Protein AF-A0A352QNR9-F1 (afdb_monomer_lite)

Secondary structure (DSSP, 8-state):
-PPPHHHHHHHHHHHHHHHHHHHHH-HHHHHHHHHHHHHHHHHHHHHHHHTT-TTSBGGGG--TTS-PPBPHHHHHHHHHHHHHHHHHHHHHHHHHHHHHHH--

Foldseek 3Di:
DQDDLVVQLVVVVVVLVVLLVCCVVCVVPRVVVNCVSVVVLQVVLVVVLVVPDAQQFPVSQPDDVSDTDGDPVVSVVSVVVVSVVSSVVSVVSSVVSVVVVVVD

Structure (mmCIF, N/CA/C/O backbone):
data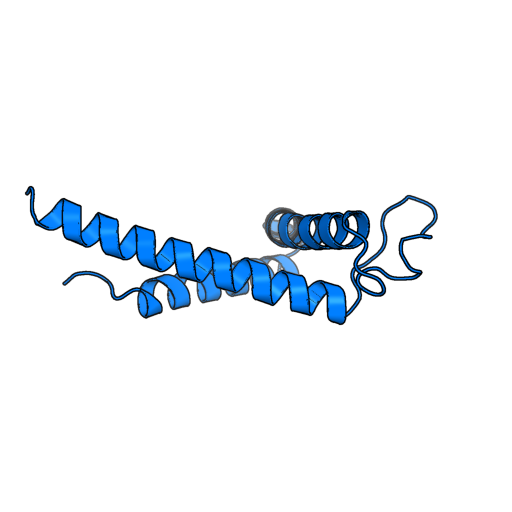_AF-A0A352QNR9-F1
#
_entry.id   AF-A0A352QNR9-F1
#
loop_
_atom_site.group_PDB
_atom_site.id
_atom_site.type_symbol
_atom_site.label_atom_id
_atom_site.label_alt_id
_atom_site.label_comp_id
_atom_site.label_asym_id
_atom_site.label_entity_id
_atom_site.label_seq_id
_atom_site.pdbx_PDB_ins_code
_atom_site.Cartn_x
_atom_site.Cartn_y
_atom_site.Cartn_z
_atom_site.occupancy
_atom_site.B_iso_or_equiv
_atom_site.auth_seq_id
_atom_site.auth_comp_id
_atom_site.auth_asym_id
_atom_site.auth_atom_id
_atom_site.pdbx_PDB_model_num
ATOM 1 N N . MET A 1 1 ? -20.500 2.952 21.660 1.00 58.81 1 MET A N 1
ATOM 2 C CA . MET A 1 1 ? -20.599 2.881 20.187 1.00 58.81 1 MET A CA 1
ATOM 3 C C . MET A 1 1 ? -19.479 1.999 19.652 1.00 58.81 1 MET A C 1
ATOM 5 O O . MET A 1 1 ? -18.322 2.276 19.945 1.00 58.81 1 MET A O 1
ATOM 9 N N . SER A 1 2 ? -19.796 0.911 18.944 1.00 72.50 2 SER A N 1
ATOM 10 C CA . SER A 1 2 ? -18.780 0.136 18.219 1.00 72.50 2 SER A CA 1
ATOM 11 C C . SER A 1 2 ? -18.345 0.915 16.975 1.00 72.50 2 SER A C 1
ATOM 13 O O . SER A 1 2 ? -19.227 1.396 16.253 1.00 72.50 2 SER A O 1
ATOM 15 N N . PRO A 1 3 ? -17.039 1.054 16.698 1.00 85.06 3 PRO A N 1
ATOM 16 C CA . PRO A 1 3 ? -16.593 1.699 15.475 1.00 85.06 3 PRO A CA 1
ATOM 17 C C . PRO A 1 3 ? -17.125 0.911 14.271 1.00 85.06 3 PRO A C 1
ATOM 19 O O . PRO A 1 3 ? -17.146 -0.320 14.270 1.00 85.06 3 PRO A O 1
ATOM 22 N N . ARG A 1 4 ? -17.647 1.629 13.273 1.00 93.75 4 ARG A N 1
ATOM 23 C CA . ARG A 1 4 ? -18.113 1.015 12.024 1.00 93.75 4 ARG A CA 1
ATOM 24 C C . ARG A 1 4 ? -16.878 0.659 11.179 1.00 93.75 4 ARG A C 1
ATOM 26 O O . ARG A 1 4 ? -15.992 1.512 11.105 1.00 93.75 4 ARG A O 1
ATOM 33 N N . PRO A 1 5 ? -16.829 -0.509 10.504 1.00 93.12 5 PRO A N 1
ATOM 34 C CA . PRO A 1 5 ? -15.657 -0.939 9.733 1.00 93.12 5 PRO A CA 1
ATOM 35 C C . PRO A 1 5 ? -15.153 0.112 8.745 1.00 93.12 5 PRO A C 1
ATOM 37 O O . PRO A 1 5 ? -13.961 0.380 8.693 1.00 93.12 5 PRO A O 1
ATOM 40 N N . TRP A 1 6 ? -16.058 0.804 8.051 1.00 95.44 6 TRP A N 1
ATOM 41 C CA . TRP A 1 6 ? -15.680 1.853 7.102 1.00 95.44 6 TRP A CA 1
ATOM 42 C C . TRP A 1 6 ? -14.985 3.060 7.740 1.00 95.44 6 TRP A C 1
ATOM 44 O O . TRP A 1 6 ? -14.132 3.665 7.101 1.00 95.44 6 TRP A O 1
ATOM 54 N N . LYS A 1 7 ? -15.297 3.395 9.001 1.00 95.44 7 LYS A N 1
ATOM 55 C CA . LYS A 1 7 ? -14.592 4.463 9.726 1.00 95.44 7 LYS A CA 1
ATOM 56 C C . LYS A 1 7 ? -13.176 4.026 10.079 1.00 95.44 7 LYS A C 1
ATOM 58 O O . LYS A 1 7 ? -12.248 4.801 9.900 1.00 95.44 7 LYS A O 1
ATOM 63 N N . VAL A 1 8 ? -13.021 2.788 10.557 1.00 96.19 8 VAL A N 1
ATOM 64 C CA . VAL A 1 8 ? -11.705 2.211 10.878 1.00 96.19 8 VAL A CA 1
ATOM 65 C C . VAL A 1 8 ? -10.842 2.152 9.621 1.00 96.19 8 VAL A C 1
ATOM 67 O O . VAL A 1 8 ? -9.726 2.655 9.626 1.00 96.19 8 VAL A O 1
ATOM 70 N N . PHE A 1 9 ? -11.395 1.627 8.528 1.00 97.06 9 PHE A N 1
ATOM 71 C CA . PHE A 1 9 ? -10.738 1.585 7.226 1.00 97.06 9 PHE A CA 1
ATOM 72 C C . PHE A 1 9 ? -10.331 2.978 6.736 1.00 97.06 9 PHE A C 1
ATOM 74 O O . PHE A 1 9 ? -9.178 3.182 6.373 1.00 97.06 9 PHE A O 1
ATOM 81 N N . GLY A 1 10 ? -11.249 3.950 6.780 1.00 97.62 10 GLY A N 1
ATOM 82 C CA . GLY A 1 10 ? -10.967 5.324 6.366 1.00 97.62 10 GLY A CA 1
ATOM 83 C C . GLY A 1 10 ? -9.820 5.954 7.157 1.00 97.62 10 GLY A C 1
ATOM 84 O O . GLY A 1 10 ? -8.944 6.569 6.560 1.00 97.62 10 GLY A O 1
ATOM 85 N N . VAL A 1 11 ? -9.774 5.741 8.477 1.00 97.44 11 VAL A N 1
ATOM 86 C CA . VAL A 1 11 ? -8.654 6.195 9.317 1.00 97.44 11 VAL A CA 1
ATOM 87 C C . VAL A 1 11 ? -7.352 5.505 8.916 1.00 97.44 11 VAL A C 1
ATOM 89 O O . VAL A 1 11 ? -6.357 6.189 8.724 1.00 97.44 11 VAL A O 1
ATOM 92 N N . MET A 1 12 ? -7.350 4.181 8.730 1.00 97.19 12 MET A N 1
ATOM 93 C CA . MET A 1 12 ? -6.147 3.443 8.323 1.00 97.19 12 MET A CA 1
ATOM 94 C C . MET A 1 12 ? -5.574 3.962 6.999 1.00 97.19 12 MET A C 1
ATOM 96 O O . MET A 1 12 ? -4.380 4.243 6.918 1.00 97.19 12 MET A O 1
ATOM 100 N N . VAL A 1 13 ? -6.425 4.124 5.980 1.00 97.12 13 VAL A N 1
ATOM 101 C CA . VAL A 1 13 ? -6.016 4.628 4.661 1.00 97.12 13 VAL A CA 1
ATOM 102 C C . VAL A 1 13 ? -5.528 6.072 4.757 1.00 97.12 13 VAL A C 1
ATOM 104 O O . VAL A 1 13 ? -4.477 6.392 4.208 1.00 97.12 13 VAL A O 1
ATOM 107 N N . ALA A 1 14 ? -6.244 6.934 5.485 1.00 97.62 14 ALA A N 1
ATOM 108 C CA . ALA A 1 14 ? -5.860 8.332 5.656 1.00 97.62 14 ALA A CA 1
ATOM 109 C C . ALA A 1 14 ? -4.521 8.473 6.391 1.00 97.62 14 ALA A C 1
ATOM 111 O O . ALA A 1 14 ? -3.666 9.236 5.954 1.00 97.62 14 ALA A O 1
ATOM 112 N N . THR A 1 15 ? -4.306 7.717 7.472 1.00 97.06 15 THR A N 1
ATOM 113 C CA . THR A 1 15 ? -3.034 7.712 8.206 1.00 97.06 15 THR A CA 1
ATOM 114 C C . THR A 1 15 ? -1.894 7.202 7.332 1.00 97.06 15 THR A C 1
ATOM 116 O O . THR A 1 15 ? -0.838 7.824 7.303 1.00 97.06 15 THR A O 1
ATOM 119 N N . TYR A 1 16 ? -2.101 6.112 6.589 1.00 95.56 16 TYR A N 1
ATOM 120 C CA . TYR A 1 16 ? -1.085 5.572 5.686 1.00 95.56 16 TYR A CA 1
ATOM 121 C C . TYR A 1 16 ? -0.701 6.581 4.593 1.00 95.56 16 TYR A C 1
ATOM 123 O O . TYR A 1 16 ? 0.482 6.857 4.398 1.00 95.56 16 TYR A O 1
ATOM 131 N N . ALA A 1 17 ? -1.692 7.188 3.933 1.00 95.44 17 ALA A N 1
ATOM 132 C CA . ALA A 1 17 ? -1.462 8.210 2.916 1.00 95.44 17 ALA A CA 1
ATOM 133 C C . ALA A 1 17 ? -0.757 9.445 3.495 1.00 95.44 17 ALA A C 1
ATOM 135 O O . ALA A 1 17 ? 0.182 9.954 2.891 1.00 95.44 17 ALA A O 1
ATOM 136 N N . LEU A 1 18 ? -1.165 9.897 4.684 1.00 96.56 18 LEU A N 1
ATOM 137 C CA . LEU A 1 18 ? -0.545 11.036 5.356 1.00 96.56 18 LEU A CA 1
ATOM 138 C C . LEU A 1 18 ? 0.926 10.763 5.688 1.00 96.56 18 LEU A C 1
ATOM 140 O O . LEU A 1 18 ? 1.768 11.616 5.431 1.00 96.56 18 LEU A O 1
ATOM 144 N N . LEU A 1 19 ? 1.248 9.582 6.221 1.00 95.19 19 LEU A N 1
ATOM 145 C CA . LEU A 1 19 ? 2.627 9.209 6.542 1.00 95.19 19 LEU A CA 1
ATOM 146 C C . LEU A 1 19 ? 3.501 9.101 5.291 1.00 95.19 19 LEU A C 1
ATOM 148 O O . LEU A 1 19 ? 4.642 9.554 5.319 1.00 95.19 19 LEU A O 1
ATOM 152 N N . LEU A 1 20 ? 2.969 8.555 4.194 1.00 93.38 20 LEU A N 1
ATOM 153 C CA . LEU A 1 20 ? 3.676 8.543 2.914 1.00 93.38 20 LEU A CA 1
ATOM 154 C C . LEU A 1 20 ? 3.945 9.962 2.409 1.00 93.38 20 LEU A C 1
ATOM 156 O O . LEU A 1 20 ? 5.082 10.280 2.082 1.00 93.38 20 LEU A O 1
ATOM 160 N N . LEU A 1 21 ? 2.927 10.826 2.384 1.00 93.69 21 LEU A N 1
ATOM 161 C CA . LEU A 1 21 ? 3.074 12.208 1.920 1.00 93.69 21 LEU A CA 1
ATOM 162 C C . LEU A 1 21 ? 4.063 12.998 2.780 1.00 93.69 21 LEU A C 1
ATOM 164 O O . LEU A 1 21 ? 4.890 13.726 2.242 1.00 93.69 21 LEU A O 1
ATOM 168 N N . LEU A 1 22 ? 4.015 12.830 4.103 1.00 94.38 22 LEU A N 1
ATOM 169 C CA . LEU A 1 22 ? 4.976 13.456 5.008 1.00 94.38 22 LEU A CA 1
ATOM 170 C C . LEU A 1 22 ? 6.391 12.916 4.794 1.00 94.38 22 LEU A C 1
ATOM 172 O O . LEU A 1 22 ? 7.333 13.698 4.798 1.00 94.38 22 LEU A O 1
ATOM 176 N N . GLY A 1 23 ? 6.553 11.612 4.569 1.00 93.56 23 GLY A N 1
ATOM 177 C CA . GLY A 1 23 ? 7.863 11.035 4.276 1.00 93.56 23 GLY A CA 1
ATOM 178 C C . GLY A 1 23 ? 8.461 11.506 2.950 1.00 93.56 23 GLY A C 1
ATOM 179 O O . GLY A 1 23 ? 9.674 11.648 2.869 1.00 93.56 23 GLY A O 1
ATOM 180 N N . LEU A 1 24 ? 7.625 11.818 1.953 1.00 89.81 24 LEU A N 1
ATOM 181 C CA . LEU A 1 24 ? 8.055 12.423 0.687 1.00 89.81 24 LEU A CA 1
ATOM 182 C C . LEU A 1 24 ? 8.341 13.929 0.805 1.00 89.81 24 LEU A C 1
ATOM 184 O O . LEU A 1 24 ? 9.201 14.444 0.104 1.00 89.81 24 LEU A O 1
ATOM 188 N N . ALA A 1 25 ? 7.611 14.650 1.659 1.00 94.25 25 ALA A N 1
ATOM 189 C CA . ALA A 1 25 ? 7.801 16.090 1.852 1.00 94.25 25 ALA A CA 1
ATOM 190 C C . ALA A 1 25 ? 8.976 16.423 2.790 1.00 94.25 25 ALA A C 1
ATOM 192 O O . ALA A 1 25 ? 9.571 17.491 2.676 1.00 94.25 25 ALA A O 1
ATOM 193 N N . PHE A 1 26 ? 9.290 15.522 3.724 1.00 93.94 26 PHE A N 1
ATOM 194 C CA . PHE A 1 26 ? 10.324 15.685 4.746 1.00 93.94 26 PHE A CA 1
ATOM 195 C C . PHE A 1 26 ? 11.307 14.510 4.703 1.00 93.94 26 PHE A C 1
ATOM 197 O O . PHE A 1 26 ? 11.458 13.786 5.692 1.00 93.94 26 PHE A O 1
ATOM 204 N N . GLU A 1 27 ? 11.960 14.300 3.557 1.00 88.75 27 GLU A N 1
ATOM 205 C CA . GLU A 1 27 ? 12.842 13.144 3.328 1.00 88.75 27 GLU A CA 1
ATOM 206 C C . GLU A 1 27 ? 13.937 13.009 4.400 1.00 88.75 27 GLU A C 1
ATOM 208 O O . GLU A 1 27 ? 14.167 11.906 4.899 1.00 88.75 27 GLU A O 1
ATOM 213 N N . ASP A 1 28 ? 14.522 14.126 4.848 1.00 89.69 28 ASP A N 1
ATOM 214 C CA . ASP A 1 28 ? 15.584 14.154 5.867 1.00 89.69 28 ASP A CA 1
ATOM 215 C C . ASP A 1 28 ? 15.148 13.593 7.232 1.00 89.69 28 ASP A C 1
ATOM 217 O O . ASP A 1 28 ? 15.966 13.069 7.989 1.00 89.69 28 ASP A O 1
ATOM 221 N N . ALA A 1 29 ? 13.859 13.702 7.566 1.00 89.94 29 ALA A N 1
ATOM 222 C CA . ALA A 1 29 ? 13.320 13.283 8.860 1.00 89.94 29 ALA A CA 1
ATOM 223 C C . ALA A 1 29 ? 12.515 11.978 8.779 1.00 89.94 29 ALA A C 1
ATOM 225 O O . ALA A 1 29 ? 12.523 11.182 9.718 1.00 89.94 29 ALA A O 1
ATOM 226 N N . LEU A 1 30 ? 11.788 11.767 7.677 1.00 90.25 30 LEU A N 1
ATOM 227 C CA . LEU A 1 30 ? 10.763 10.729 7.539 1.00 90.25 30 LEU A CA 1
ATOM 228 C C . LEU A 1 30 ? 10.929 9.865 6.278 1.00 90.25 30 LEU A C 1
ATOM 230 O O . LEU A 1 30 ? 10.094 8.990 6.033 1.00 90.25 30 LEU A O 1
ATOM 234 N N . GLY A 1 31 ? 12.005 10.036 5.505 1.00 87.88 31 GLY A N 1
ATOM 235 C CA . GLY A 1 31 ? 12.249 9.248 4.292 1.00 87.88 31 GLY A CA 1
ATOM 236 C C . GLY A 1 31 ? 12.304 7.739 4.558 1.00 87.88 31 GLY A C 1
ATOM 237 O O . GLY A 1 31 ? 11.736 6.945 3.808 1.00 87.88 31 GLY A O 1
ATOM 238 N N . SER A 1 32 ? 12.882 7.322 5.691 1.00 90.06 32 SER A N 1
ATOM 239 C CA . SER A 1 32 ? 12.901 5.913 6.115 1.00 90.06 32 SER A CA 1
ATOM 240 C C . SER A 1 32 ? 11.500 5.357 6.401 1.00 90.06 32 SER A C 1
ATOM 242 O O . SER A 1 32 ? 11.229 4.193 6.105 1.00 90.06 32 SER A O 1
ATOM 244 N N . VAL A 1 33 ? 10.584 6.186 6.912 1.00 90.25 33 VAL A N 1
ATOM 245 C CA . VAL A 1 33 ? 9.184 5.807 7.145 1.00 90.25 33 VAL A CA 1
ATOM 246 C C . VAL A 1 33 ? 8.475 5.592 5.812 1.00 90.25 33 VAL A C 1
ATOM 248 O O . VAL A 1 33 ? 7.850 4.548 5.624 1.00 90.25 33 VAL A O 1
ATOM 251 N N . ALA A 1 34 ? 8.607 6.526 4.865 1.00 89.75 34 ALA A N 1
ATOM 252 C CA . ALA A 1 34 ? 8.029 6.360 3.531 1.00 89.75 34 ALA A CA 1
ATOM 253 C C . ALA A 1 34 ? 8.582 5.118 2.820 1.00 89.75 34 ALA A C 1
ATOM 255 O O . ALA A 1 34 ? 7.808 4.344 2.255 1.00 89.75 34 ALA A O 1
ATOM 256 N N . LEU A 1 35 ? 9.894 4.881 2.917 1.00 88.75 35 LEU A N 1
ATOM 257 C CA . LEU A 1 35 ? 10.535 3.707 2.332 1.00 88.75 35 LEU A CA 1
ATOM 258 C C . LEU A 1 35 ? 9.946 2.407 2.892 1.00 88.75 35 LEU A C 1
ATOM 260 O O . LEU A 1 35 ? 9.541 1.539 2.122 1.00 88.75 35 LEU A O 1
ATOM 264 N N . VAL A 1 36 ? 9.833 2.281 4.219 1.00 91.25 36 VAL A N 1
ATOM 265 C CA . VAL A 1 36 ? 9.247 1.094 4.867 1.00 91.25 36 VAL A CA 1
ATOM 266 C C . VAL A 1 36 ? 7.786 0.894 4.459 1.00 91.25 36 VAL A C 1
ATOM 268 O O . VAL A 1 36 ? 7.358 -0.235 4.218 1.00 91.25 36 VAL A O 1
ATOM 271 N N . LEU A 1 37 ? 7.009 1.972 4.343 1.00 93.19 37 LEU A N 1
ATOM 272 C CA . LEU A 1 37 ? 5.608 1.879 3.935 1.00 93.19 37 LEU A CA 1
ATOM 273 C C . LEU A 1 37 ? 5.446 1.468 2.466 1.00 93.19 37 LEU A C 1
ATOM 275 O O . LEU A 1 37 ? 4.489 0.759 2.154 1.00 93.19 37 LEU A O 1
ATOM 279 N N . ALA A 1 38 ? 6.361 1.875 1.583 1.00 91.19 38 ALA A N 1
ATOM 280 C CA . ALA A 1 38 ? 6.328 1.553 0.156 1.00 91.19 38 ALA A CA 1
ATOM 281 C C . ALA A 1 38 ? 6.944 0.182 -0.180 1.00 91.19 38 ALA A C 1
ATOM 283 O O . ALA A 1 38 ? 6.548 -0.446 -1.167 1.00 91.19 38 ALA A O 1
ATOM 284 N N . VAL A 1 39 ? 7.871 -0.320 0.646 1.00 92.81 39 VAL A N 1
ATOM 285 C CA . VAL A 1 39 ? 8.601 -1.567 0.362 1.00 92.81 39 VAL A CA 1
ATOM 286 C C . VAL A 1 39 ? 7.686 -2.794 0.355 1.00 92.81 39 VAL A C 1
ATOM 288 O O . VAL A 1 39 ? 7.839 -3.689 -0.472 1.00 92.81 39 VAL A O 1
ATOM 291 N N . LEU A 1 40 ? 6.697 -2.835 1.249 1.00 93.00 40 LEU A N 1
ATOM 292 C CA . LEU A 1 40 ? 5.756 -3.950 1.347 1.00 93.00 40 LEU A CA 1
ATOM 293 C C . LEU A 1 40 ? 4.841 -4.050 0.105 1.00 93.00 40 LEU A C 1
ATOM 295 O O . LEU A 1 40 ? 4.776 -5.129 -0.497 1.00 93.00 40 LEU A O 1
ATOM 299 N N . PRO A 1 41 ? 4.192 -2.958 -0.350 1.00 94.75 41 PRO A N 1
ATOM 300 C CA . PRO A 1 41 ? 3.538 -2.911 -1.654 1.00 94.75 41 PRO A CA 1
ATOM 301 C C . PRO A 1 41 ? 4.453 -3.309 -2.810 1.00 94.75 41 PRO A C 1
ATOM 303 O O . PRO A 1 41 ? 4.058 -4.138 -3.629 1.00 94.75 41 PRO A O 1
ATOM 306 N N . TYR A 1 42 ? 5.688 -2.807 -2.844 1.00 94.50 42 TYR A N 1
ATOM 307 C CA . TYR A 1 42 ? 6.657 -3.159 -3.881 1.00 94.50 42 TYR A CA 1
ATOM 308 C C . TYR A 1 42 ? 6.915 -4.674 -3.945 1.00 94.50 42 TYR A C 1
ATOM 310 O O . TYR A 1 42 ? 6.785 -5.289 -5.005 1.00 94.50 42 TYR A O 1
ATOM 318 N N . PHE A 1 43 ? 7.193 -5.315 -2.805 1.00 94.19 43 PHE A N 1
ATOM 319 C CA . PHE A 1 43 ? 7.427 -6.760 -2.766 1.00 94.19 43 PHE A CA 1
ATOM 320 C C . PHE A 1 43 ? 6.202 -7.575 -3.175 1.00 94.19 43 PHE A C 1
ATOM 322 O O . PHE A 1 43 ? 6.355 -8.625 -3.800 1.00 94.19 43 PHE A O 1
ATOM 329 N N . SER A 1 44 ? 4.988 -7.093 -2.896 1.00 95.88 44 SER A N 1
ATOM 330 C CA . SER A 1 44 ? 3.779 -7.767 -3.375 1.00 95.88 44 SER A CA 1
ATOM 331 C C . SER A 1 44 ? 3.695 -7.800 -4.907 1.00 95.88 44 SER A C 1
ATOM 333 O O . SER A 1 44 ? 3.315 -8.829 -5.462 1.00 95.88 44 SER A O 1
ATOM 335 N N . VAL A 1 45 ? 4.156 -6.752 -5.603 1.00 96.56 45 VAL A N 1
ATOM 336 C CA . VAL A 1 45 ? 4.270 -6.753 -7.074 1.00 96.56 45 VAL A CA 1
ATOM 337 C C . VAL A 1 45 ? 5.319 -7.757 -7.546 1.00 96.56 45 VAL A C 1
ATOM 339 O O . VAL A 1 45 ? 5.084 -8.500 -8.499 1.00 96.56 45 VAL A O 1
ATOM 342 N N . LEU A 1 46 ? 6.463 -7.828 -6.861 1.00 93.25 46 LEU A N 1
ATOM 343 C CA . LEU A 1 46 ? 7.501 -8.818 -7.159 1.00 93.25 46 LEU A CA 1
ATOM 344 C C . LEU A 1 46 ? 6.954 -10.250 -7.058 1.00 93.25 46 LEU A C 1
ATOM 346 O O . LEU A 1 46 ? 7.226 -11.079 -7.925 1.00 93.25 46 LEU A O 1
ATOM 350 N N . LEU A 1 47 ? 6.139 -10.531 -6.037 1.00 94.94 47 LEU A N 1
ATOM 351 C CA . LEU A 1 47 ? 5.467 -11.821 -5.874 1.00 94.94 47 LEU A CA 1
ATOM 352 C C . LEU A 1 47 ? 4.450 -12.085 -6.988 1.00 94.94 47 LEU A C 1
ATOM 354 O O . LEU A 1 47 ? 4.421 -13.192 -7.517 1.00 94.94 47 LEU A O 1
ATOM 358 N N . MET A 1 48 ? 3.662 -11.084 -7.389 1.00 95.62 48 MET A N 1
ATOM 359 C CA . MET A 1 48 ? 2.739 -11.206 -8.527 1.00 95.62 48 MET A CA 1
ATOM 360 C C . MET A 1 48 ? 3.487 -11.554 -9.819 1.00 95.62 48 MET A C 1
ATOM 362 O O . MET A 1 48 ? 3.069 -12.450 -10.550 1.00 95.62 48 MET A O 1
ATOM 366 N N . HIS A 1 49 ? 4.626 -10.906 -10.074 1.00 94.75 49 HIS A N 1
ATOM 367 C CA . HIS A 1 49 ? 5.472 -11.229 -11.220 1.00 94.75 49 HIS A CA 1
ATOM 368 C C . HIS A 1 49 ? 6.009 -12.665 -11.147 1.00 94.75 49 HIS A C 1
ATOM 370 O O . HIS A 1 49 ? 5.936 -13.403 -12.126 1.00 94.75 49 HIS A O 1
ATOM 376 N N . LYS A 1 50 ? 6.499 -13.095 -9.976 1.00 92.94 50 LYS A N 1
ATOM 377 C CA . LYS A 1 50 ? 6.961 -14.478 -9.751 1.00 92.94 50 LYS A CA 1
ATOM 378 C C . LYS A 1 50 ? 5.837 -15.509 -9.881 1.00 92.94 50 LYS A C 1
ATOM 380 O O . LYS A 1 50 ? 6.110 -16.637 -10.275 1.00 92.94 50 LYS A O 1
ATOM 385 N N . ALA A 1 51 ? 4.593 -15.121 -9.606 1.00 94.94 51 ALA A N 1
ATOM 386 C CA . ALA A 1 51 ? 3.397 -15.924 -9.857 1.00 94.94 51 ALA A CA 1
ATOM 387 C C . ALA A 1 51 ? 2.971 -15.940 -11.340 1.00 94.94 51 ALA A C 1
ATOM 389 O O . ALA A 1 51 ? 1.972 -16.567 -11.682 1.00 94.94 51 ALA A O 1
ATOM 390 N N . GLY A 1 52 ? 3.720 -15.273 -12.223 1.00 93.94 52 GLY A N 1
ATOM 391 C CA . GLY A 1 52 ? 3.515 -15.301 -13.666 1.00 93.94 52 GLY A CA 1
ATOM 392 C C . GLY A 1 52 ? 2.621 -14.191 -14.211 1.00 93.94 52 GLY A C 1
ATOM 393 O O . GLY A 1 52 ? 2.262 -14.263 -15.382 1.00 93.94 52 GLY A O 1
ATOM 394 N N . LEU A 1 53 ? 2.263 -13.165 -13.423 1.00 93.75 53 LEU A N 1
ATOM 395 C CA . LEU A 1 53 ? 1.518 -12.018 -13.955 1.00 93.75 53 LEU A CA 1
ATOM 396 C C . LEU A 1 53 ? 2.446 -11.157 -14.837 1.00 93.75 53 LEU A C 1
ATOM 398 O O . LEU A 1 53 ? 3.403 -10.565 -14.323 1.00 93.75 53 LEU A O 1
ATOM 402 N N . PRO A 1 54 ? 2.187 -11.056 -16.155 1.00 92.62 54 PRO A N 1
ATOM 403 C CA . PRO A 1 54 ? 3.002 -10.242 -17.047 1.00 92.62 54 PRO A CA 1
ATOM 404 C C . PRO A 1 54 ? 2.686 -8.751 -16.880 1.00 92.62 54 PRO A C 1
ATOM 406 O O . PRO A 1 54 ? 1.598 -8.373 -16.445 1.00 92.62 54 PRO A O 1
ATOM 409 N N . GLY A 1 55 ? 3.634 -7.884 -17.246 1.00 92.62 55 GLY A N 1
ATOM 410 C CA . GLY A 1 55 ? 3.404 -6.437 -17.308 1.00 92.62 55 GLY A CA 1
ATOM 411 C C . GLY A 1 55 ? 3.257 -5.723 -15.961 1.00 92.62 55 GLY A C 1
ATOM 412 O O . GLY A 1 55 ? 2.919 -4.543 -15.948 1.00 92.62 55 GLY A O 1
ATOM 413 N N . VAL A 1 56 ? 3.509 -6.394 -14.832 1.00 95.75 56 VAL A N 1
ATOM 414 C CA . VAL A 1 56 ? 3.476 -5.779 -13.488 1.00 95.75 56 VAL A CA 1
ATOM 415 C C . VAL A 1 56 ? 4.802 -5.114 -13.092 1.00 95.75 56 VAL A C 1
ATOM 417 O O . VAL A 1 56 ? 4.811 -4.227 -12.243 1.00 95.75 56 VAL A O 1
ATOM 420 N N . LEU A 1 57 ? 5.909 -5.499 -13.734 1.00 94.94 57 LEU A N 1
ATOM 421 C CA . LEU A 1 57 ? 7.233 -4.885 -13.593 1.00 94.94 57 LEU A CA 1
ATOM 422 C C . LEU A 1 57 ? 7.706 -4.345 -14.941 1.00 94.9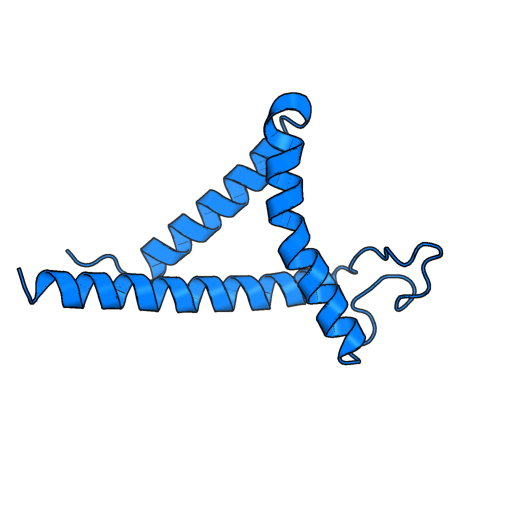4 57 LEU A C 1
ATOM 424 O O . LEU A 1 57 ? 7.425 -4.938 -15.987 1.00 94.94 57 LEU A O 1
ATOM 428 N N . GLU A 1 58 ? 8.450 -3.243 -14.909 1.00 93.69 58 GLU A N 1
ATOM 429 C CA . GLU A 1 58 ? 9.150 -2.739 -16.089 1.00 93.69 58 GLU A CA 1
ATOM 430 C C . GLU A 1 58 ? 10.078 -3.807 -16.680 1.00 93.69 58 GLU A C 1
ATOM 432 O O . GLU A 1 58 ? 10.624 -4.652 -15.964 1.00 93.69 58 GLU A O 1
ATOM 437 N N . ASN A 1 59 ? 10.217 -3.797 -18.010 1.00 91.12 59 ASN A N 1
ATOM 438 C CA . ASN A 1 59 ? 11.014 -4.767 -18.771 1.00 91.12 59 ASN A CA 1
ATOM 439 C C . ASN A 1 59 ? 10.700 -6.240 -18.437 1.00 91.12 59 ASN A C 1
ATOM 441 O O . ASN A 1 59 ? 11.549 -7.108 -18.624 1.00 91.12 59 ASN A O 1
ATOM 445 N N . ASN A 1 60 ? 9.500 -6.536 -17.916 1.00 86.38 60 ASN A N 1
ATOM 446 C CA . ASN A 1 60 ? 9.109 -7.862 -17.429 1.00 86.38 60 ASN A CA 1
ATOM 447 C C . ASN A 1 60 ? 10.128 -8.486 -16.459 1.00 86.38 60 ASN A C 1
ATOM 449 O O . ASN A 1 60 ? 10.384 -9.687 -16.520 1.00 86.38 60 ASN A O 1
ATOM 453 N N . GLY A 1 61 ? 10.728 -7.687 -15.574 1.00 85.56 61 GLY A N 1
ATOM 454 C CA . GLY A 1 61 ? 11.695 -8.211 -14.608 1.00 85.56 61 GLY A CA 1
ATOM 455 C C . GLY A 1 6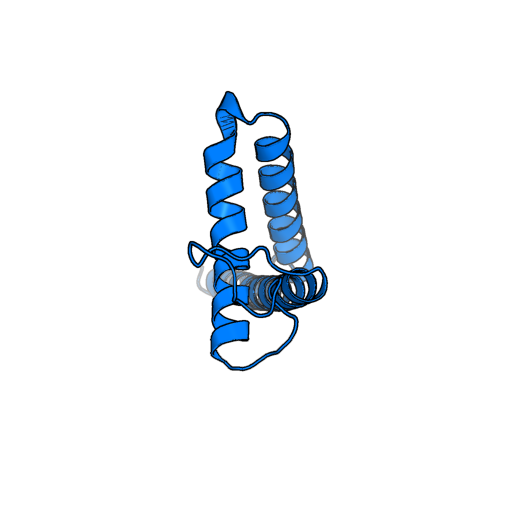1 ? 13.139 -8.277 -15.123 1.00 85.56 61 GLY A C 1
ATOM 456 O O . GLY A 1 61 ? 14.036 -8.600 -14.348 1.00 85.56 61 GLY A O 1
ATOM 457 N N . LEU A 1 62 ? 13.397 -7.942 -16.394 1.00 85.94 62 LEU A N 1
ATOM 458 C CA . LEU A 1 62 ? 14.732 -7.957 -17.010 1.00 85.94 62 LEU A CA 1
ATOM 459 C C . LEU A 1 62 ? 15.526 -6.669 -16.716 1.00 85.94 62 LEU A C 1
ATOM 461 O O . LEU A 1 62 ? 16.080 -6.044 -17.618 1.00 85.94 62 LEU A O 1
ATOM 465 N N . CYS A 1 63 ? 15.567 -6.246 -15.452 1.00 83.94 63 CYS A N 1
ATOM 466 C CA . CYS A 1 63 ? 16.366 -5.098 -15.011 1.00 83.94 63 CYS A CA 1
ATOM 467 C C . CYS A 1 63 ? 17.699 -5.586 -14.436 1.00 83.94 63 CYS A C 1
ATOM 469 O O . CYS A 1 63 ? 17.727 -6.570 -13.702 1.00 83.94 63 CYS A O 1
ATOM 471 N N . GLY A 1 64 ? 18.801 -4.890 -14.742 1.00 79.62 64 GLY A N 1
ATOM 472 C CA . GLY A 1 64 ? 20.165 -5.381 -14.489 1.00 79.62 64 GLY A CA 1
ATOM 473 C C . GLY A 1 64 ? 20.414 -5.903 -13.068 1.00 79.62 64 GLY A C 1
ATOM 474 O O . GLY A 1 64 ? 20.821 -7.046 -12.897 1.00 79.62 64 GLY A O 1
ATOM 475 N N . TRP A 1 65 ? 20.116 -5.102 -12.044 1.00 77.56 65 TRP A N 1
ATOM 476 C CA . TRP A 1 65 ? 20.349 -5.472 -10.638 1.00 77.56 65 TRP A CA 1
ATOM 477 C C . TRP A 1 65 ? 19.165 -6.200 -9.978 1.00 77.56 65 TRP A C 1
ATOM 479 O O . TRP A 1 65 ? 19.112 -6.306 -8.756 1.00 77.56 65 TRP A O 1
ATOM 489 N N . GLY A 1 66 ? 18.177 -6.658 -10.752 1.00 73.44 66 GLY A N 1
ATOM 490 C CA . GLY A 1 66 ? 16.994 -7.357 -10.234 1.00 73.44 66 GLY A CA 1
ATOM 491 C C . GLY A 1 66 ? 15.944 -6.467 -9.552 1.00 73.44 66 GLY A C 1
ATOM 492 O O . GLY A 1 66 ? 14.876 -6.958 -9.191 1.00 73.44 66 GLY A O 1
ATOM 493 N N . TRP A 1 67 ? 16.205 -5.165 -9.419 1.00 80.12 67 TRP A N 1
ATOM 494 C CA . TRP A 1 67 ? 15.241 -4.168 -8.953 1.00 80.12 67 TRP A CA 1
ATOM 495 C C . TRP A 1 67 ? 14.562 -3.516 -10.153 1.00 80.12 67 TRP A C 1
ATOM 497 O O . TRP A 1 67 ? 15.084 -2.570 -10.739 1.00 80.12 67 TRP A O 1
ATOM 507 N N . CYS A 1 68 ? 13.404 -4.044 -10.540 1.00 89.69 68 CYS A N 1
ATOM 508 C CA . CYS A 1 68 ? 12.536 -3.384 -11.510 1.00 89.69 68 CYS A CA 1
ATOM 509 C C . CYS A 1 68 ? 11.510 -2.523 -10.791 1.00 89.69 68 CYS A C 1
ATOM 511 O O . CYS A 1 68 ? 10.940 -2.959 -9.788 1.00 89.69 68 CYS A O 1
ATOM 513 N N . ALA A 1 69 ? 11.235 -1.330 -11.311 1.00 91.44 69 ALA A N 1
ATOM 514 C CA . ALA A 1 69 ? 10.102 -0.553 -10.840 1.00 91.44 69 ALA A CA 1
ATOM 515 C C . ALA A 1 69 ? 8.786 -1.265 -11.218 1.00 91.44 69 ALA A C 1
ATOM 517 O O . ALA A 1 69 ? 8.700 -1.888 -12.286 1.00 91.44 69 ALA A O 1
ATOM 518 N N . PRO A 1 70 ? 7.746 -1.202 -10.369 1.00 95.06 70 PRO A N 1
ATOM 519 C CA . PRO A 1 70 ? 6.412 -1.622 -10.756 1.00 95.06 70 PRO A CA 1
ATOM 520 C C . PRO A 1 70 ? 5.871 -0.712 -11.849 1.00 95.06 70 PRO A C 1
ATOM 522 O O . PRO A 1 70 ? 6.019 0.509 -11.792 1.00 95.06 70 PRO A O 1
ATOM 525 N N . THR A 1 71 ? 5.181 -1.306 -12.814 1.00 96.50 71 THR A N 1
ATOM 526 C CA . THR A 1 71 ? 4.406 -0.541 -13.795 1.00 96.50 71 THR A CA 1
ATOM 527 C C . THR A 1 71 ? 3.180 0.093 -13.123 1.00 96.50 71 THR A C 1
ATOM 529 O O . THR A 1 71 ? 2.808 -0.300 -12.011 1.00 96.50 71 THR A O 1
ATOM 532 N N . PRO A 1 72 ? 2.461 1.012 -13.797 1.00 96.50 72 PRO A N 1
ATOM 533 C CA . PRO A 1 72 ? 1.166 1.487 -13.308 1.00 96.50 72 PRO A CA 1
ATOM 534 C C . PRO A 1 72 ? 0.176 0.348 -13.016 1.00 96.50 72 PRO A C 1
ATOM 536 O O . PRO A 1 72 ? -0.564 0.416 -12.037 1.00 96.50 72 PRO A O 1
ATOM 539 N N . LEU A 1 73 ? 0.203 -0.732 -13.811 1.00 95.75 73 LEU A N 1
ATOM 540 C CA . LEU A 1 73 ? -0.591 -1.936 -13.555 1.00 95.75 73 LEU A CA 1
ATOM 541 C C . LEU A 1 73 ? -0.151 -2.637 -12.262 1.00 95.75 73 LEU A C 1
ATOM 543 O O . LEU A 1 73 ? -0.999 -3.001 -11.450 1.00 95.75 73 LEU A O 1
ATOM 547 N N . GLY A 1 74 ? 1.159 -2.796 -12.051 1.00 96.44 74 GLY A N 1
ATOM 548 C CA . GLY A 1 74 ? 1.709 -3.363 -10.818 1.00 96.44 74 GLY A CA 1
ATOM 549 C C . GLY A 1 74 ? 1.283 -2.573 -9.580 1.00 96.44 74 GLY A C 1
ATOM 550 O O . GLY A 1 74 ? 0.761 -3.153 -8.627 1.00 96.44 74 GLY A O 1
ATOM 551 N N . TRP A 1 75 ? 1.410 -1.243 -9.619 1.00 96.25 75 TRP A N 1
ATOM 552 C CA . TRP A 1 75 ? 0.953 -0.368 -8.536 1.00 96.25 75 TRP A CA 1
ATOM 553 C C . TRP A 1 75 ? -0.558 -0.441 -8.307 1.00 96.25 75 TRP A C 1
ATOM 555 O O . TRP A 1 75 ? -0.990 -0.486 -7.157 1.00 96.25 75 TRP A O 1
ATOM 565 N N . ALA A 1 76 ? -1.366 -0.501 -9.370 1.00 97.31 76 ALA A N 1
ATOM 566 C CA . ALA A 1 76 ? -2.816 -0.629 -9.250 1.00 97.31 76 ALA A CA 1
ATOM 567 C C . ALA A 1 76 ? -3.222 -1.954 -8.582 1.00 97.31 76 ALA A C 1
ATOM 569 O O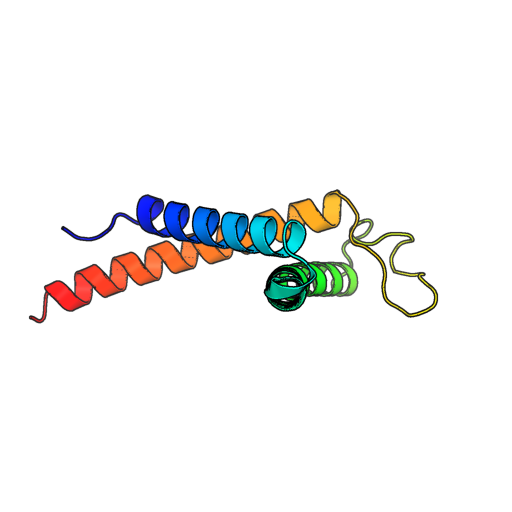 . ALA A 1 76 ? -4.041 -1.954 -7.663 1.00 97.31 76 ALA A O 1
ATOM 570 N N . LEU A 1 77 ? -2.621 -3.077 -8.989 1.00 97.25 77 LEU A N 1
ATOM 571 C CA . LEU A 1 77 ? -2.886 -4.385 -8.384 1.00 97.25 77 LEU A CA 1
ATOM 572 C C . LEU A 1 77 ? -2.432 -4.444 -6.923 1.00 97.25 77 LEU A C 1
ATOM 574 O O . LEU A 1 77 ? -3.166 -4.958 -6.076 1.00 97.25 77 LEU A O 1
ATOM 578 N N . ALA A 1 78 ? -1.265 -3.877 -6.608 1.00 97.00 78 ALA A N 1
ATOM 579 C CA . ALA A 1 78 ? -0.815 -3.737 -5.229 1.00 97.00 78 ALA A CA 1
ATOM 580 C C . ALA A 1 78 ? -1.808 -2.895 -4.415 1.00 97.00 78 ALA A C 1
ATOM 582 O O . ALA A 1 78 ? -2.254 -3.335 -3.358 1.00 97.00 78 ALA A O 1
ATOM 583 N N . ALA A 1 79 ? -2.229 -1.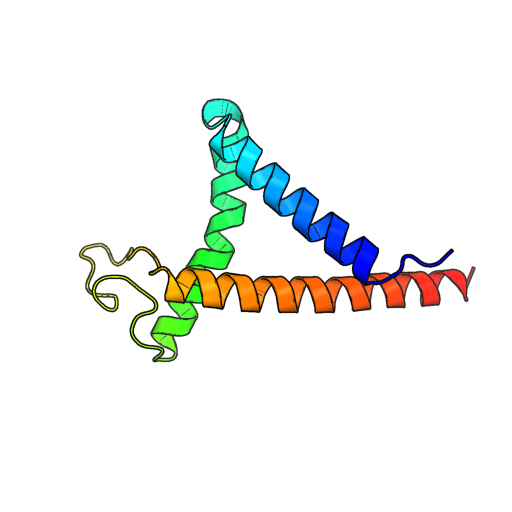731 -4.914 1.00 96.62 79 ALA A N 1
ATOM 584 C CA . ALA A 1 79 ? -3.203 -0.888 -4.226 1.00 96.62 79 ALA A CA 1
ATOM 585 C C . ALA A 1 79 ? -4.511 -1.644 -3.941 1.00 96.62 79 ALA A C 1
ATOM 587 O O . ALA A 1 79 ? -4.991 -1.626 -2.809 1.00 96.62 79 ALA A O 1
ATOM 588 N N . VAL A 1 80 ? -5.054 -2.374 -4.922 1.00 98.00 80 VAL A N 1
ATOM 589 C CA . VAL A 1 80 ? -6.261 -3.198 -4.739 1.00 98.00 80 VAL A CA 1
ATOM 590 C C . VAL A 1 80 ? -6.055 -4.261 -3.658 1.00 98.00 80 VAL A C 1
ATOM 592 O O . VAL A 1 80 ? -6.885 -4.376 -2.755 1.00 98.00 80 VAL A O 1
ATOM 595 N N . LEU A 1 81 ? -4.945 -5.005 -3.712 1.00 97.62 81 LEU A N 1
ATOM 596 C CA . LEU A 1 81 ? -4.610 -6.025 -2.717 1.00 97.62 81 LEU A CA 1
ATOM 597 C C . LEU A 1 81 ? -4.545 -5.427 -1.304 1.00 97.62 81 LEU A C 1
ATOM 599 O O . LEU A 1 81 ? -5.191 -5.924 -0.382 1.00 97.62 81 LEU A O 1
ATOM 603 N N . TRP A 1 82 ? -3.791 -4.345 -1.131 1.00 97.62 82 TRP A N 1
ATOM 604 C CA . TRP A 1 82 ? -3.571 -3.729 0.175 1.00 97.62 82 TRP A CA 1
ATOM 605 C C . TRP A 1 82 ? -4.828 -3.058 0.731 1.00 97.62 82 TRP A C 1
ATOM 607 O O . TRP A 1 82 ? -5.092 -3.165 1.929 1.00 97.62 82 TRP A O 1
ATOM 617 N N . LEU A 1 83 ? -5.659 -2.446 -0.117 1.00 97.56 83 LEU A N 1
ATOM 618 C CA . LEU A 1 83 ? -6.960 -1.915 0.298 1.00 97.56 83 LEU A CA 1
ATOM 619 C C . LEU A 1 83 ? -7.918 -3.039 0.713 1.00 97.56 83 LEU A C 1
ATOM 621 O O . LEU A 1 83 ? -8.613 -2.897 1.719 1.00 97.56 83 LEU A O 1
ATOM 625 N N . ALA A 1 84 ? -7.927 -4.173 0.006 1.00 98.00 84 ALA A N 1
ATOM 626 C CA . ALA A 1 84 ? -8.726 -5.334 0.393 1.00 98.00 84 ALA A CA 1
ATOM 627 C C . ALA A 1 84 ? -8.280 -5.909 1.751 1.00 98.00 84 ALA A C 1
ATOM 629 O O . ALA A 1 84 ? -9.121 -6.197 2.608 1.00 98.00 84 ALA A O 1
ATOM 630 N N . LEU A 1 85 ? -6.968 -6.009 1.989 1.00 97.75 85 LEU A N 1
ATOM 631 C CA . LEU A 1 85 ? -6.410 -6.436 3.277 1.00 97.75 85 LEU A CA 1
ATOM 632 C C . LEU A 1 85 ? -6.752 -5.452 4.403 1.00 97.75 85 LEU A C 1
ATOM 634 O O . LEU A 1 85 ? -7.215 -5.869 5.466 1.00 97.75 85 LEU A O 1
ATOM 638 N N . ALA A 1 86 ? -6.587 -4.148 4.170 1.00 97.31 86 ALA A N 1
ATOM 639 C CA . ALA A 1 86 ? -6.940 -3.112 5.136 1.00 97.31 86 ALA A CA 1
ATOM 640 C C . ALA A 1 86 ? -8.442 -3.119 5.457 1.00 97.31 86 ALA A C 1
ATOM 642 O O . ALA A 1 86 ? -8.832 -2.950 6.613 1.00 97.31 86 ALA A O 1
ATOM 643 N N . TRP A 1 87 ? -9.294 -3.369 4.460 1.00 97.94 87 TRP A N 1
ATOM 644 C CA . TRP A 1 87 ? -10.730 -3.534 4.658 1.00 97.94 87 TRP A CA 1
ATOM 645 C C . TRP A 1 87 ? -11.040 -4.749 5.534 1.00 97.94 87 TRP A C 1
ATOM 647 O O . TRP A 1 87 ? -11.742 -4.617 6.539 1.00 97.94 87 TRP A O 1
ATOM 657 N N . GLY A 1 88 ? -10.476 -5.917 5.211 1.00 97.94 88 GLY A N 1
ATOM 658 C CA . GLY A 1 88 ? -10.620 -7.127 6.024 1.00 97.94 88 GLY A CA 1
ATOM 659 C C . GLY A 1 88 ? -10.164 -6.911 7.470 1.00 97.94 88 GLY A C 1
ATOM 660 O O . GLY A 1 88 ? -10.883 -7.250 8.413 1.00 97.94 88 GLY A O 1
ATOM 661 N N . LEU A 1 89 ? -9.024 -6.245 7.661 1.00 97.12 89 LEU A N 1
ATOM 662 C CA . LEU A 1 89 ? -8.509 -5.900 8.984 1.00 97.12 89 LEU A CA 1
ATOM 663 C C . LEU A 1 89 ? -9.452 -4.951 9.741 1.00 97.12 89 LEU A C 1
ATOM 665 O O . LEU A 1 89 ? -9.724 -5.164 10.923 1.00 97.12 89 LEU A O 1
ATOM 669 N N . ALA A 1 90 ? -10.030 -3.954 9.071 1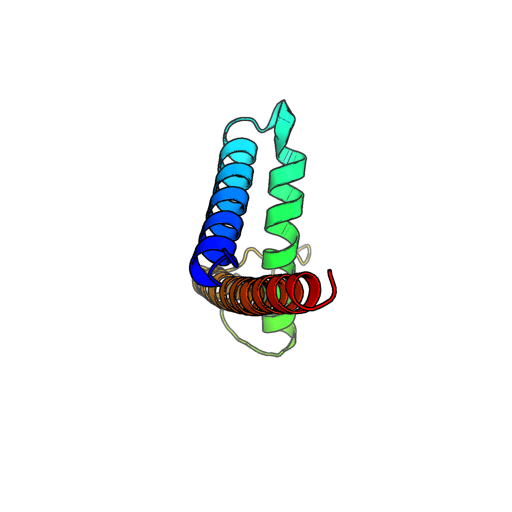.00 96.88 90 ALA A N 1
ATOM 670 C CA . ALA A 1 90 ? -11.009 -3.051 9.671 1.00 96.88 90 ALA A CA 1
ATOM 671 C C . ALA A 1 90 ? -12.276 -3.783 10.156 1.00 96.88 90 ALA A C 1
ATOM 673 O O . ALA A 1 90 ? -12.829 -3.444 11.213 1.00 96.88 90 ALA A O 1
ATOM 674 N N . TRP A 1 91 ? -12.724 -4.814 9.429 1.00 96.50 91 TRP A N 1
ATOM 675 C CA . TRP A 1 91 ? -13.804 -5.701 9.874 1.00 96.50 91 TRP A CA 1
ATOM 676 C C . TRP A 1 91 ? -13.427 -6.481 11.126 1.00 96.50 91 TRP A C 1
ATOM 678 O O . TRP A 1 91 ? -14.205 -6.484 12.084 1.00 96.50 91 TRP A O 1
ATOM 688 N N . VAL A 1 92 ? -12.239 -7.089 11.143 1.00 96.12 92 VAL A N 1
ATOM 689 C CA . VAL A 1 92 ? -11.729 -7.846 12.296 1.00 96.12 92 VAL A CA 1
ATOM 690 C C . VAL A 1 92 ? -11.636 -6.948 13.528 1.00 96.12 92 VAL A C 1
ATOM 692 O O . VAL A 1 92 ? -12.200 -7.284 14.568 1.00 96.12 92 VAL A O 1
ATOM 695 N N . ILE A 1 93 ? -11.034 -5.761 13.410 1.00 94.62 93 ILE A N 1
ATOM 696 C CA . ILE A 1 93 ? -10.937 -4.785 14.507 1.00 94.62 93 ILE A CA 1
ATOM 697 C C . ILE A 1 93 ? -12.332 -4.422 15.032 1.00 94.62 93 ILE A C 1
ATOM 699 O O . ILE A 1 93 ? -12.586 -4.463 16.238 1.00 94.62 93 ILE A O 1
ATOM 703 N N . SER A 1 94 ? -13.269 -4.117 14.132 1.00 93.56 94 SER A N 1
ATOM 704 C CA . SER A 1 94 ? -14.641 -3.751 14.506 1.00 93.56 94 SER A CA 1
ATOM 705 C C . SER A 1 94 ? -15.409 -4.912 15.151 1.00 93.56 94 SER A C 1
ATOM 707 O O . SER A 1 94 ? -16.263 -4.697 16.015 1.00 93.56 94 SER A O 1
ATOM 709 N N . ALA A 1 95 ? -15.134 -6.154 14.744 1.00 92.12 95 ALA A N 1
ATOM 710 C CA . ALA A 1 95 ? -15.694 -7.355 15.355 1.00 92.12 95 ALA A CA 1
ATOM 711 C C . ALA A 1 95 ? -15.141 -7.566 16.770 1.00 92.12 95 ALA A C 1
ATOM 713 O O . ALA A 1 95 ? -15.926 -7.655 17.712 1.00 92.12 95 ALA A O 1
ATOM 714 N N . LEU A 1 96 ? -13.817 -7.525 16.941 1.00 92.75 96 LEU A N 1
ATOM 715 C CA . LEU A 1 96 ? -13.152 -7.681 18.237 1.00 92.75 96 LEU A CA 1
ATOM 716 C C . LEU A 1 96 ? -13.600 -6.620 19.250 1.00 92.75 96 LEU A C 1
ATOM 718 O O . LEU A 1 96 ? -13.853 -6.934 20.413 1.00 92.75 96 LEU A O 1
ATOM 722 N N . TRP A 1 97 ? -13.788 -5.373 18.809 1.00 90.81 97 TRP A N 1
ATOM 723 C CA . TRP A 1 97 ? -14.322 -4.299 19.652 1.00 90.81 97 TRP A CA 1
ATOM 724 C C . TRP A 1 97 ? -15.743 -4.573 20.152 1.00 90.81 97 TRP A C 1
ATOM 726 O O . TRP A 1 97 ? -16.081 -4.212 21.282 1.00 90.81 97 TRP A O 1
ATOM 736 N N . ARG A 1 98 ? -16.589 -5.197 19.325 1.00 87.94 98 ARG A N 1
ATOM 737 C CA . ARG A 1 98 ? -17.945 -5.593 19.728 1.00 87.94 98 ARG A CA 1
ATOM 738 C C . ARG A 1 98 ? -17.906 -6.744 20.723 1.00 87.94 98 ARG A C 1
ATOM 740 O O . ARG A 1 98 ? -18.611 -6.672 21.722 1.00 87.94 98 ARG A O 1
ATOM 747 N N . THR A 1 99 ? -17.068 -7.750 20.483 1.00 88.12 99 THR A N 1
ATOM 748 C CA . THR A 1 99 ? -16.901 -8.889 21.395 1.00 88.12 99 THR A CA 1
ATOM 749 C C . THR A 1 99 ? -16.394 -8.431 22.759 1.00 88.12 99 THR A C 1
ATOM 751 O O . THR A 1 99 ? -16.989 -8.778 23.773 1.00 88.12 99 THR A O 1
ATOM 754 N N . ARG A 1 100 ? -15.377 -7.560 22.805 1.00 87.12 100 ARG A N 1
ATOM 755 C CA . ARG A 1 100 ? -14.831 -7.035 24.066 1.00 87.12 100 ARG A CA 1
ATOM 756 C C . ARG A 1 100 ? -15.873 -6.291 24.905 1.00 87.12 100 ARG A C 1
ATOM 758 O O . ARG A 1 100 ? -15.901 -6.466 26.112 1.00 87.12 100 ARG A O 1
ATOM 765 N N . ARG A 1 101 ? -16.754 -5.500 24.279 1.00 81.94 101 ARG A N 1
ATOM 766 C CA . ARG A 1 101 ? -17.841 -4.796 24.989 1.00 81.94 101 ARG A CA 1
ATOM 767 C C . ARG A 1 101 ? -18.959 -5.708 25.502 1.00 81.94 101 ARG A C 1
ATOM 769 O O . ARG A 1 101 ? -19.770 -5.240 26.283 1.00 81.94 101 ARG A O 1
ATOM 776 N N . ARG A 1 102 ? -19.062 -6.952 25.025 1.00 76.19 102 ARG A N 1
ATOM 777 C CA . ARG A 1 102 ? -20.065 -7.913 25.517 1.00 76.19 102 ARG A CA 1
ATOM 778 C C . ARG A 1 102 ? -19.618 -8.640 26.787 1.00 76.19 102 ARG A C 1
ATOM 780 O O . ARG A 1 102 ? -20.464 -9.207 27.463 1.00 76.19 102 ARG A O 1
ATOM 787 N N . HIS A 1 103 ? -18.318 -8.647 27.074 1.00 70.25 103 HIS A N 1
ATOM 788 C CA . HIS A 1 103 ? -17.716 -9.363 28.204 1.00 70.25 103 HIS A CA 1
ATOM 789 C C . HIS A 1 103 ? -17.210 -8.440 29.324 1.00 70.25 103 HIS A C 1
ATOM 791 O O . HIS A 1 103 ? -16.520 -8.913 30.222 1.00 70.25 103 HIS A O 1
ATOM 797 N N . GLY A 1 104 ? -17.508 -7.142 29.266 1.00 56.34 104 GLY A N 1
ATOM 798 C CA . GLY A 1 104 ? -17.136 -6.171 30.296 1.00 56.34 104 GLY A CA 1
ATOM 799 C C . GLY A 1 104 ? -18.223 -5.141 30.506 1.00 56.34 104 GLY A C 1
ATOM 800 O O . GLY A 1 104 ? -19.379 -5.435 30.131 1.00 56.34 104 GLY A O 1
#

pLDDT: mean 91.74, std 7.48, range [56.34, 98.0]

Sequence (104 aa):
MSPRPWKVFGVMVATYALLLLLGLAFEDALGSVALVLAVLPYFSVLLMHKAGLPGVLENNGLCGWGWCAPTPLGWALAAVLWLALAWGLAWVISALWRTRRRHG

Radius of gyration: 17.3 Å; chains: 1; bounding box: 41×32×49 Å